Protein AF-A0A6N9HKC7-F1 (afdb_monomer_lite)

Secondary structure (DSSP, 8-state):
-PPP--SHHHHHHHHHHHHHHHHHHHT-HHHHHHHHHHHHHHHHHHHHHTT-THHHHHHHHHHHHHHHHHHH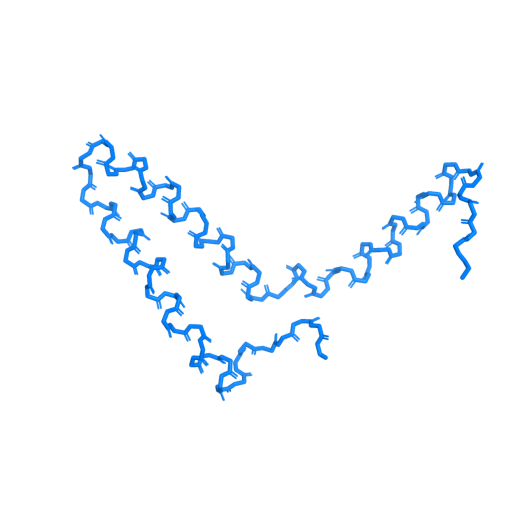HHTTSS--TT-

pLDDT: mean 84.24, std 12.72, range [40.56, 97.44]

Foldseek 3Di:
DDDPQPDPVSVVVVVVVVCVLCVLVVVFPVNVLVVLLVVLQVVLVVCVVVVHPCSCVSPVSNVVCVVCVVVCVVVVVGDDSVD

Radius of gyration: 18.9 Å; chains: 1; bounding box: 45×27×45 Å

Organism: NCBI:txid2692179

Structure (mmCIF, N/CA/C/O backbone):
data_AF-A0A6N9HKC7-F1
#
_entry.id   AF-A0A6N9HKC7-F1
#
loop_
_atom_site.group_PDB
_atom_site.id
_atom_site.type_symbol
_atom_site.label_atom_id
_atom_site.label_alt_id
_atom_site.label_comp_id
_atom_site.label_asym_id
_atom_site.label_entity_id
_atom_site.label_seq_id
_atom_site.pdbx_PDB_ins_code
_atom_site.Cartn_x
_atom_site.Cartn_y
_atom_site.Cartn_z
_atom_site.occupancy
_atom_site.B_iso_or_equiv
_atom_site.auth_seq_id
_atom_site.auth_comp_id
_atom_site.auth_asym_id
_atom_site.auth_atom_id
_atom_site.pdbx_PDB_model_num
ATOM 1 N N . MET A 1 1 ? -24.258 13.223 19.348 1.00 40.56 1 MET A N 1
ATOM 2 C CA . MET A 1 1 ? -23.820 14.066 20.481 1.00 40.56 1 MET A CA 1
ATOM 3 C C . MET A 1 1 ? -22.558 13.449 21.057 1.00 40.56 1 MET A C 1
ATOM 5 O O . MET A 1 1 ? -22.653 12.440 21.747 1.00 40.56 1 MET A O 1
ATOM 9 N N . GLU A 1 2 ? -21.388 13.983 20.710 1.00 55.00 2 GLU A N 1
ATOM 10 C CA . GLU A 1 2 ? -20.116 13.548 21.295 1.00 55.00 2 GLU A CA 1
ATOM 11 C C . GLU A 1 2 ? -20.065 14.016 22.753 1.00 55.00 2 GLU A C 1
ATOM 13 O O . GLU A 1 2 ? -20.182 15.207 23.042 1.00 55.00 2 GLU A O 1
ATOM 18 N N . LYS A 1 3 ? -19.976 13.069 23.692 1.00 60.38 3 LYS A N 1
ATOM 19 C CA . LYS A 1 3 ? -19.762 13.397 25.103 1.00 60.38 3 LYS A CA 1
ATOM 20 C C . LYS A 1 3 ? -18.304 13.842 25.252 1.00 60.38 3 LYS A C 1
ATOM 22 O O . LYS A 1 3 ? -17.428 13.094 24.820 1.00 60.38 3 LYS A O 1
ATOM 27 N N . PRO A 1 4 ? -18.022 15.015 25.844 1.00 60.88 4 PRO A N 1
ATOM 28 C CA . PRO A 1 4 ? -16.647 15.439 26.067 1.00 60.88 4 PRO A CA 1
ATOM 29 C C . PRO A 1 4 ? -15.952 14.407 26.958 1.00 60.88 4 PRO A C 1
ATOM 31 O O . PRO A 1 4 ? -16.488 14.045 28.005 1.00 60.88 4 PRO A O 1
ATOM 34 N N . VAL A 1 5 ? -14.796 13.914 26.516 1.00 62.19 5 VAL A N 1
ATOM 35 C CA . VAL A 1 5 ? -13.963 12.956 27.253 1.00 62.19 5 VAL A CA 1
ATOM 36 C C . VAL A 1 5 ? -13.388 13.683 28.465 1.00 62.19 5 VAL A C 1
ATOM 38 O O . VAL A 1 5 ? -12.569 14.586 28.316 1.00 62.19 5 VAL A O 1
ATOM 41 N N . LYS A 1 6 ? -13.855 13.344 29.668 1.00 72.38 6 LYS A N 1
ATOM 42 C CA . LYS A 1 6 ? -13.526 14.076 30.905 1.00 72.38 6 LYS A CA 1
ATOM 43 C C . LYS A 1 6 ? -12.395 13.428 31.702 1.00 72.38 6 LYS A C 1
ATOM 45 O O . LYS A 1 6 ? -11.924 14.009 32.674 1.00 72.38 6 LYS A O 1
ATOM 50 N N . SER A 1 7 ? -11.967 12.226 31.317 1.00 81.12 7 SER A N 1
ATOM 51 C CA . SER A 1 7 ? -11.045 11.388 32.087 1.00 81.12 7 SER A CA 1
ATOM 52 C C . SER A 1 7 ? -10.128 10.565 31.179 1.00 81.12 7 SER A C 1
ATOM 54 O O . SER A 1 7 ? -10.545 10.088 30.123 1.00 81.12 7 SER A O 1
ATOM 56 N N . ALA A 1 8 ? -8.886 10.333 31.620 1.00 79.44 8 ALA A N 1
ATOM 57 C CA . ALA A 1 8 ? -7.936 9.456 30.930 1.00 79.44 8 ALA A CA 1
ATOM 58 C C . ALA A 1 8 ? -8.475 8.022 30.763 1.00 79.44 8 ALA A C 1
ATOM 60 O O . ALA A 1 8 ? -8.195 7.375 29.759 1.00 79.44 8 ALA A O 1
ATOM 61 N N . SER A 1 9 ? -9.298 7.544 31.702 1.00 79.38 9 SER A N 1
ATOM 62 C CA . SER A 1 9 ? -9.947 6.228 31.617 1.00 79.38 9 SER A CA 1
ATOM 63 C C . SER A 1 9 ? -11.032 6.183 30.531 1.00 79.38 9 SER A C 1
ATOM 65 O O . SER A 1 9 ? -11.143 5.203 29.790 1.00 79.38 9 SER A O 1
ATOM 67 N N . GLU A 1 10 ? -11.788 7.275 30.359 1.00 81.12 10 GLU A N 1
ATOM 68 C CA . GLU A 1 10 ? -12.749 7.402 29.254 1.00 81.12 10 GLU A CA 1
ATOM 69 C C . GLU A 1 10 ? -12.026 7.465 27.906 1.00 81.12 10 GLU A C 1
ATOM 71 O O . GLU A 1 10 ? -12.426 6.772 26.972 1.00 81.12 10 GLU A O 1
ATOM 76 N N . ALA A 1 11 ? -10.916 8.209 27.821 1.00 83.19 11 ALA A N 1
ATOM 77 C CA . ALA A 1 11 ? -10.078 8.249 26.623 1.00 83.19 11 ALA A CA 1
ATOM 78 C C . ALA A 1 11 ? -9.564 6.849 26.255 1.00 83.19 11 ALA A C 1
ATOM 80 O O . ALA A 1 11 ? -9.662 6.431 25.103 1.00 83.19 11 ALA A O 1
ATOM 81 N N . LEU A 1 12 ? -9.080 6.090 27.241 1.00 85.38 12 LEU A N 1
ATOM 82 C CA . LEU A 1 12 ? -8.559 4.739 27.034 1.00 85.38 12 LEU A CA 1
ATOM 83 C C . LEU A 1 12 ? -9.656 3.769 26.572 1.00 85.38 12 LEU A C 1
ATOM 85 O O . LEU A 1 12 ? -9.438 2.968 25.665 1.00 85.38 12 LEU A O 1
ATOM 89 N N . THR A 1 13 ? -10.858 3.889 27.136 1.00 87.12 13 THR A N 1
ATOM 90 C CA . THR A 1 13 ? -12.028 3.096 26.731 1.00 87.12 13 THR A CA 1
ATOM 91 C C . THR A 1 13 ? -12.432 3.395 25.286 1.00 87.12 13 THR A C 1
ATOM 93 O O . THR A 1 13 ? -12.681 2.470 24.510 1.00 87.12 13 THR A O 1
ATOM 96 N N . VAL A 1 14 ? -12.435 4.673 24.894 1.00 86.62 14 VAL A N 1
ATOM 97 C CA . VAL A 1 14 ? -12.704 5.102 23.513 1.00 86.62 14 VAL A CA 1
ATOM 98 C C . VAL A 1 14 ? -11.628 4.582 22.560 1.00 86.62 14 VAL A C 1
ATOM 100 O O . VAL A 1 14 ? -11.964 4.059 21.498 1.00 86.62 14 VAL A O 1
ATOM 103 N N . ILE A 1 15 ? -10.350 4.646 22.945 1.00 86.50 15 ILE A N 1
ATOM 104 C CA . ILE A 1 15 ? -9.237 4.125 22.141 1.00 86.50 15 ILE A CA 1
ATOM 105 C C . ILE A 1 15 ? -9.392 2.618 21.930 1.00 86.50 15 ILE A C 1
ATOM 107 O O . ILE A 1 15 ? -9.344 2.167 20.790 1.00 86.50 15 ILE A O 1
ATOM 111 N N . ILE A 1 16 ? -9.638 1.839 22.988 1.00 87.12 16 ILE A N 1
ATOM 112 C CA . ILE A 1 16 ? -9.811 0.381 22.888 1.00 87.12 16 ILE A CA 1
ATOM 113 C C . ILE A 1 16 ? -11.022 0.028 22.017 1.00 87.12 16 ILE A C 1
ATOM 115 O O . ILE A 1 16 ? -10.930 -0.858 21.164 1.00 87.12 16 ILE A O 1
ATOM 119 N N . ALA A 1 17 ? -12.152 0.717 22.198 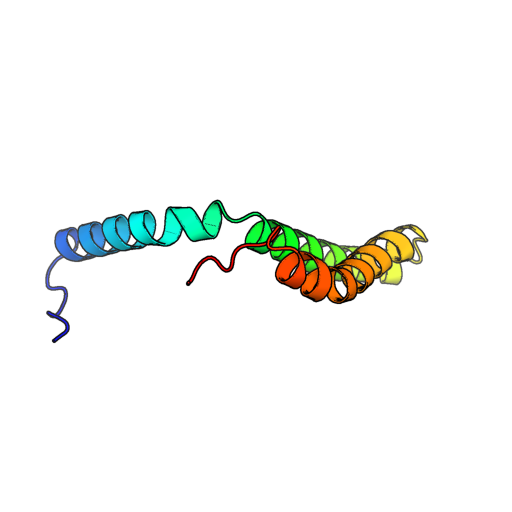1.00 85.50 17 ALA A N 1
ATOM 120 C CA . ALA A 1 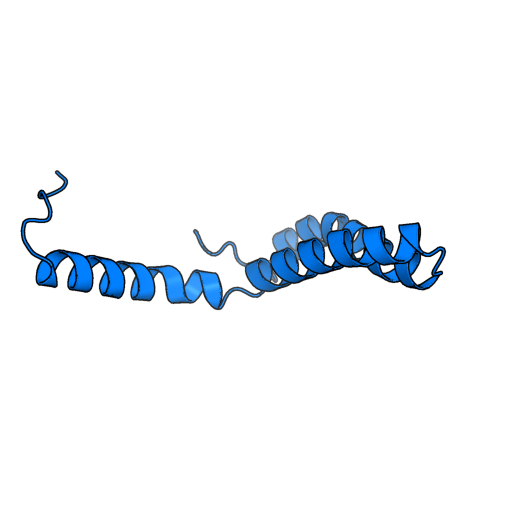17 ? -13.351 0.497 21.393 1.00 85.50 17 ALA A CA 1
ATOM 121 C C . ALA A 1 17 ? -13.101 0.808 19.909 1.00 85.50 17 ALA A C 1
ATOM 123 O O . ALA A 1 17 ? -13.455 0.008 19.041 1.00 85.50 17 ALA A O 1
ATOM 124 N N . THR A 1 18 ? -12.415 1.918 19.628 1.00 85.56 18 THR A N 1
ATOM 125 C CA . THR A 1 18 ? -11.994 2.305 18.275 1.00 85.56 18 THR A CA 1
ATOM 126 C C . THR A 1 18 ? -11.067 1.256 17.672 1.00 85.56 18 THR A C 1
ATOM 128 O O . THR A 1 18 ? -11.285 0.812 16.548 1.00 85.56 18 THR A O 1
ATOM 131 N N . TRP A 1 19 ? -10.084 0.779 18.435 1.00 82.38 19 TRP A N 1
ATOM 132 C CA . TRP A 1 19 ? -9.154 -0.260 17.992 1.00 82.38 19 TRP A CA 1
ATOM 133 C C . TRP A 1 19 ? -9.873 -1.572 17.669 1.00 82.38 19 TRP A C 1
ATOM 135 O O . TRP A 1 19 ? -9.568 -2.240 16.682 1.00 82.38 19 TRP A O 1
ATOM 145 N N . ARG A 1 20 ? -10.878 -1.938 18.471 1.00 82.06 20 ARG A N 1
ATOM 146 C CA . ARG A 1 20 ? -11.703 -3.124 18.230 1.00 82.06 20 ARG A CA 1
ATOM 147 C C . ARG A 1 20 ? -12.552 -2.989 16.964 1.00 82.06 20 ARG A C 1
ATOM 149 O O . ARG A 1 20 ? -12.707 -3.979 16.258 1.00 82.06 20 ARG A O 1
ATOM 156 N N . HIS A 1 21 ? -13.058 -1.796 16.659 1.00 79.81 21 HIS A N 1
ATOM 157 C CA . HIS A 1 21 ? -13.768 -1.529 15.405 1.00 79.81 21 HIS A CA 1
ATOM 158 C C . HIS A 1 21 ? -12.836 -1.447 14.190 1.00 79.81 21 HIS A C 1
ATOM 160 O O . HIS A 1 21 ? -13.228 -1.857 13.104 1.00 79.81 21 HIS A O 1
ATOM 166 N N . ALA A 1 22 ? -11.593 -0.994 14.370 1.00 79.19 22 ALA A N 1
ATOM 167 C CA . ALA A 1 22 ? -10.596 -0.911 13.304 1.00 79.19 22 ALA A CA 1
ATOM 168 C C . ALA A 1 22 ? -9.876 -2.244 13.020 1.00 79.19 22 ALA A C 1
ATOM 170 O O . ALA A 1 22 ? -9.269 -2.405 11.965 1.00 79.19 22 ALA A O 1
ATOM 171 N N . ARG A 1 23 ? -9.939 -3.231 13.924 1.00 77.88 23 ARG A N 1
ATOM 172 C CA . ARG A 1 23 ? -9.348 -4.570 13.725 1.00 77.88 23 ARG A CA 1
ATOM 173 C C . ARG A 1 23 ? -9.628 -5.209 12.353 1.00 77.88 23 ARG A C 1
ATOM 175 O O . ARG A 1 23 ? -8.660 -5.641 11.733 1.00 77.88 23 ARG A O 1
ATOM 182 N N . PRO A 1 24 ? -10.879 -5.291 11.859 1.00 76.94 24 PRO A N 1
ATOM 183 C CA . PRO A 1 24 ? -11.158 -5.872 10.543 1.00 76.94 24 PRO A CA 1
ATOM 184 C C . PRO A 1 24 ? -10.512 -5.092 9.390 1.00 76.94 24 PRO A C 1
ATOM 186 O O . PRO A 1 24 ? -10.095 -5.701 8.411 1.00 76.94 24 PRO A O 1
ATOM 189 N N . PHE A 1 25 ? -10.339 -3.773 9.528 1.00 73.75 25 PHE A N 1
ATOM 190 C CA . PHE A 1 25 ? -9.611 -2.964 8.550 1.00 73.75 25 PHE A CA 1
ATOM 191 C C . PHE A 1 25 ? -8.131 -3.363 8.490 1.00 73.75 25 PHE A C 1
ATOM 193 O O . PHE A 1 25 ? -7.616 -3.645 7.413 1.00 73.75 25 PHE A O 1
ATOM 200 N N . PHE A 1 26 ? -7.457 -3.494 9.636 1.00 76.19 26 PHE A N 1
ATOM 201 C CA . PHE A 1 26 ? -6.057 -3.946 9.677 1.00 76.19 26 PHE A CA 1
ATOM 202 C C . PHE A 1 26 ? -5.868 -5.427 9.318 1.00 76.19 26 PHE A C 1
ATOM 204 O O . PHE A 1 26 ? -4.764 -5.832 8.962 1.00 76.19 26 PHE A O 1
ATOM 211 N N . ALA A 1 27 ? -6.922 -6.238 9.398 1.00 77.81 27 ALA A N 1
ATOM 212 C CA . ALA A 1 27 ? -6.923 -7.612 8.903 1.00 77.81 27 ALA A CA 1
ATOM 213 C C . ALA A 1 27 ? -7.212 -7.702 7.392 1.00 77.81 27 ALA A C 1
ATOM 215 O O . ALA A 1 27 ? -7.054 -8.774 6.808 1.00 77.81 27 ALA A O 1
ATOM 216 N N . SER A 1 28 ? -7.629 -6.603 6.750 1.00 82.56 28 SER A N 1
ATOM 217 C CA . SER A 1 28 ? -7.948 -6.592 5.326 1.00 82.56 28 SER A CA 1
ATOM 218 C C . SER A 1 28 ? -6.690 -6.748 4.479 1.00 82.56 28 SER A C 1
ATOM 220 O O . SER A 1 28 ? -5.720 -5.994 4.596 1.00 82.56 28 SER A O 1
ATOM 222 N N . VAL A 1 29 ? -6.746 -7.709 3.560 1.00 82.12 29 VAL A N 1
ATOM 223 C CA . VAL A 1 29 ? -5.700 -7.945 2.563 1.00 82.12 29 VAL A CA 1
ATOM 224 C C . VAL A 1 29 ? -5.483 -6.704 1.689 1.00 82.12 29 VAL A C 1
ATOM 226 O O . VAL A 1 29 ? -4.348 -6.424 1.311 1.00 82.12 29 VAL A O 1
ATOM 229 N N . GLU A 1 30 ? -6.528 -5.908 1.420 1.00 84.12 30 GLU A N 1
ATOM 230 C CA . GLU A 1 30 ? -6.399 -4.676 0.627 1.00 84.12 30 GLU A CA 1
ATOM 231 C C . GLU A 1 30 ? -5.453 -3.669 1.272 1.00 84.12 30 GLU A C 1
ATOM 233 O O . GLU A 1 30 ? -4.642 -3.040 0.591 1.00 84.12 30 GLU A O 1
ATOM 238 N N . VAL A 1 31 ? -5.560 -3.523 2.594 1.00 85.25 31 VAL A N 1
ATOM 239 C CA . VAL A 1 31 ? -4.773 -2.558 3.362 1.00 85.25 31 VAL A CA 1
ATOM 240 C C . VAL A 1 31 ? -3.303 -2.935 3.295 1.00 85.25 31 VAL A C 1
ATOM 242 O O . VAL A 1 31 ? -2.465 -2.095 2.978 1.00 85.25 31 VAL A O 1
ATOM 245 N N . TRP A 1 32 ? -2.985 -4.211 3.496 1.00 87.94 32 TRP A N 1
ATOM 246 C CA . TRP A 1 32 ? -1.610 -4.686 3.389 1.00 87.94 32 TRP A CA 1
ATOM 247 C C . TRP A 1 32 ? -1.063 -4.621 1.964 1.00 87.94 32 TRP A C 1
ATOM 249 O O . TRP A 1 32 ? 0.102 -4.272 1.790 1.00 87.94 32 TRP A O 1
ATOM 259 N N . LEU A 1 33 ? -1.887 -4.871 0.942 1.00 89.12 33 LEU A N 1
ATOM 260 C CA . LEU A 1 33 ? -1.480 -4.666 -0.450 1.00 89.12 33 LEU A CA 1
ATOM 261 C C . LEU A 1 33 ? -1.173 -3.192 -0.735 1.00 89.12 33 LEU A C 1
ATOM 263 O O . LEU A 1 33 ? -0.166 -2.897 -1.371 1.00 89.12 33 LEU A O 1
ATOM 267 N N . MET A 1 34 ? -1.969 -2.258 -0.208 1.00 90.25 34 MET A N 1
ATOM 268 C CA . MET A 1 34 ? -1.688 -0.822 -0.312 1.00 90.25 34 MET A CA 1
ATOM 269 C C . MET A 1 34 ? -0.401 -0.420 0.415 1.00 90.25 34 MET A C 1
ATOM 271 O O . MET A 1 34 ? 0.395 0.344 -0.130 1.00 90.25 34 MET A O 1
ATOM 275 N N . VAL A 1 35 ? -0.155 -0.967 1.608 1.00 93.00 35 VAL A N 1
ATOM 276 C CA . VAL A 1 35 ? 1.107 -0.763 2.338 1.00 93.00 35 VAL A CA 1
ATOM 277 C C . VAL A 1 35 ? 2.291 -1.298 1.530 1.00 93.00 35 VAL A C 1
ATOM 279 O O . VAL A 1 35 ? 3.302 -0.610 1.394 1.00 93.00 35 VAL A O 1
ATOM 282 N N . LEU A 1 36 ? 2.162 -2.489 0.940 1.00 94.25 36 LEU A N 1
ATOM 283 C CA . LEU A 1 36 ? 3.206 -3.089 0.113 1.00 94.25 36 LEU A CA 1
ATOM 284 C C . LEU A 1 36 ? 3.476 -2.265 -1.152 1.00 94.25 36 LEU A C 1
ATOM 286 O O . LEU A 1 36 ? 4.630 -2.103 -1.542 1.00 94.25 36 LEU A O 1
ATOM 290 N N . VAL A 1 37 ? 2.438 -1.705 -1.775 1.00 94.81 37 VAL A N 1
ATOM 291 C CA . VAL A 1 37 ? 2.562 -0.798 -2.927 1.00 94.81 37 VAL A CA 1
ATOM 292 C C . VAL A 1 37 ? 3.295 0.475 -2.535 1.00 94.81 37 VAL A C 1
ATOM 294 O O . VAL A 1 37 ? 4.234 0.861 -3.225 1.00 94.81 37 VAL A O 1
ATOM 297 N N . ALA A 1 38 ? 2.935 1.093 -1.409 1.00 95.31 38 ALA A N 1
ATOM 298 C CA . ALA A 1 38 ? 3.632 2.272 -0.904 1.00 95.31 38 ALA A CA 1
ATOM 299 C C . ALA A 1 38 ? 5.118 1.976 -0.640 1.00 95.31 38 ALA A C 1
ATOM 301 O O . ALA A 1 38 ? 5.989 2.710 -1.108 1.00 95.31 38 ALA A O 1
ATOM 302 N N . ALA A 1 39 ? 5.419 0.859 0.031 1.00 96.19 39 ALA A N 1
ATOM 303 C CA . ALA A 1 39 ? 6.790 0.409 0.261 1.00 96.19 39 ALA A CA 1
ATOM 304 C C . ALA A 1 39 ? 7.540 0.139 -1.056 1.00 96.19 39 ALA A C 1
ATOM 306 O O . ALA A 1 39 ? 8.705 0.509 -1.185 1.00 96.19 39 ALA A O 1
ATOM 307 N N . SER A 1 40 ? 6.868 -0.447 -2.050 1.00 96.38 40 SER A N 1
ATOM 308 C CA . SER A 1 40 ? 7.443 -0.730 -3.370 1.00 96.38 40 SER A CA 1
ATOM 309 C C . SER A 1 40 ? 7.729 0.542 -4.165 1.00 96.38 40 SER A C 1
ATOM 311 O O . SER A 1 40 ? 8.744 0.606 -4.849 1.00 96.38 40 SER A O 1
ATOM 313 N N . ILE A 1 41 ? 6.890 1.575 -4.047 1.00 96.31 41 ILE A N 1
ATOM 314 C CA . ILE A 1 41 ? 7.138 2.882 -4.670 1.00 96.31 41 ILE A CA 1
ATOM 315 C C . ILE A 1 41 ? 8.357 3.543 -4.029 1.00 96.31 41 ILE A C 1
ATOM 317 O O . ILE A 1 41 ? 9.293 3.906 -4.736 1.00 96.31 41 ILE A O 1
ATOM 321 N N . VAL A 1 42 ? 8.380 3.664 -2.698 1.00 97.00 42 VAL A N 1
ATOM 322 C CA . VAL A 1 42 ? 9.481 4.330 -1.983 1.00 97.00 42 VAL A CA 1
ATOM 323 C C . VAL A 1 42 ? 10.796 3.569 -2.176 1.00 97.00 42 VAL A C 1
ATOM 325 O O . VAL A 1 42 ? 11.806 4.157 -2.561 1.00 97.00 42 VAL A O 1
ATOM 328 N N . GLY A 1 43 ? 10.782 2.251 -1.968 1.00 96.69 43 GLY A N 1
ATOM 329 C CA . GLY A 1 43 ? 11.948 1.393 -2.167 1.00 96.69 43 GLY A CA 1
ATOM 330 C C . GLY A 1 43 ? 12.392 1.344 -3.628 1.00 96.69 43 GLY A C 1
ATOM 331 O O . GLY A 1 43 ? 13.582 1.432 -3.911 1.00 96.69 43 GLY A O 1
ATOM 332 N N . GLY A 1 44 ? 11.447 1.274 -4.566 1.00 95.94 44 GLY A N 1
ATOM 333 C CA . GLY A 1 44 ? 11.716 1.307 -6.001 1.00 95.94 44 GLY A CA 1
ATOM 334 C C . GLY A 1 44 ? 12.353 2.620 -6.447 1.00 95.94 44 GLY A C 1
ATOM 335 O O . GLY A 1 44 ? 13.329 2.587 -7.189 1.00 95.94 44 GLY A O 1
ATOM 336 N N . MET A 1 45 ? 11.874 3.762 -5.945 1.00 96.25 45 MET A N 1
ATOM 337 C CA . MET A 1 45 ? 12.492 5.068 -6.189 1.00 96.25 45 MET A CA 1
ATOM 338 C C . MET A 1 45 ? 13.920 5.138 -5.646 1.00 96.25 45 MET A C 1
ATOM 340 O O . MET A 1 45 ? 14.812 5.631 -6.332 1.00 96.25 45 MET A O 1
ATOM 344 N N . PHE A 1 46 ? 14.151 4.626 -4.436 1.00 97.12 46 PHE A N 1
ATOM 345 C CA . PHE A 1 46 ? 15.488 4.591 -3.845 1.00 97.12 46 PHE A CA 1
ATOM 346 C C . PHE A 1 46 ? 16.444 3.702 -4.657 1.00 97.12 46 PHE A C 1
ATOM 348 O O . PHE A 1 46 ? 17.556 4.116 -4.981 1.00 97.12 46 PHE A O 1
ATOM 355 N N . LEU A 1 47 ? 15.990 2.514 -5.069 1.00 96.94 47 LEU A N 1
ATOM 356 C CA . LEU A 1 47 ? 16.741 1.619 -5.956 1.00 96.94 47 LEU A CA 1
ATOM 357 C C . LEU A 1 47 ? 17.021 2.263 -7.320 1.00 96.94 47 LEU A C 1
ATOM 359 O O . LE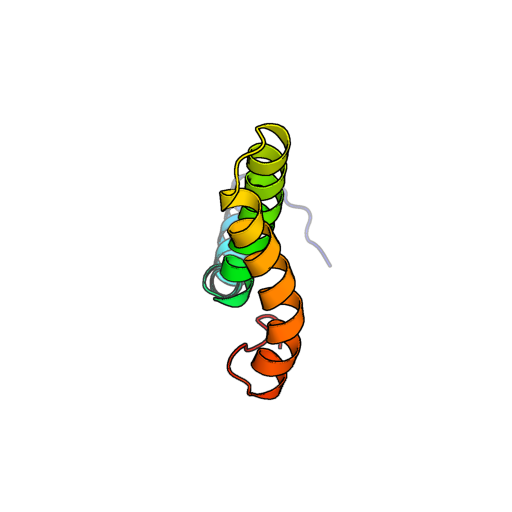U A 1 47 ? 18.130 2.140 -7.833 1.00 96.94 47 LEU A O 1
ATOM 363 N N . ALA A 1 48 ? 16.049 2.982 -7.886 1.00 95.75 48 ALA A N 1
ATOM 364 C CA . ALA A 1 48 ? 16.207 3.684 -9.156 1.00 95.75 48 ALA A CA 1
ATOM 365 C C . ALA A 1 48 ? 17.258 4.796 -9.054 1.00 95.75 48 ALA A C 1
ATOM 367 O O . ALA A 1 48 ? 18.092 4.929 -9.945 1.00 95.75 48 ALA A O 1
ATOM 368 N N . ALA A 1 49 ? 17.270 5.545 -7.946 1.00 96.56 49 ALA A N 1
ATOM 369 C CA . ALA A 1 49 ? 18.289 6.559 -7.682 1.00 96.56 49 ALA A CA 1
ATOM 370 C C . ALA A 1 49 ? 19.705 5.961 -7.588 1.00 96.56 49 ALA A C 1
ATOM 372 O O . ALA A 1 49 ? 20.673 6.618 -7.961 1.00 96.56 49 ALA A O 1
ATOM 373 N N . MET A 1 50 ? 19.829 4.706 -7.146 1.00 97.44 50 MET A N 1
ATOM 374 C CA . MET A 1 50 ? 21.092 3.956 -7.135 1.00 97.44 50 MET A CA 1
ATOM 375 C C . MET A 1 50 ? 21.416 3.265 -8.473 1.00 97.44 50 MET A C 1
ATOM 377 O O . MET A 1 50 ? 22.450 2.610 -8.580 1.00 97.44 50 MET A O 1
ATOM 381 N N . GLY A 1 51 ? 20.556 3.383 -9.492 1.00 95.19 51 GLY A N 1
ATOM 382 C CA . GLY A 1 51 ? 20.724 2.713 -10.785 1.00 95.19 51 GLY A CA 1
ATOM 383 C C . GLY A 1 51 ? 20.491 1.197 -10.748 1.00 95.19 51 GLY A C 1
ATOM 384 O O . GLY A 1 51 ? 20.913 0.491 -11.662 1.00 95.19 51 GLY A O 1
ATOM 385 N N . ASP A 1 52 ? 19.837 0.671 -9.708 1.00 95.56 52 ASP A N 1
ATOM 386 C CA . ASP A 1 52 ? 19.585 -0.763 -9.560 1.00 95.56 52 ASP A CA 1
ATOM 387 C C . ASP A 1 52 ? 18.366 -1.196 -10.392 1.00 95.56 52 ASP A C 1
ATOM 389 O O . ASP A 1 52 ? 17.259 -0.664 -10.249 1.00 95.56 52 ASP A O 1
ATOM 393 N N . VAL A 1 53 ? 18.546 -2.218 -11.235 1.00 95.50 53 VAL A N 1
ATOM 394 C CA . VAL A 1 53 ? 17.502 -2.778 -12.112 1.00 95.50 53 VAL A CA 1
ATOM 395 C C . VAL A 1 53 ? 16.310 -3.357 -11.342 1.00 95.50 53 VAL A C 1
ATOM 397 O O . VAL A 1 53 ? 15.196 -3.407 -11.863 1.00 95.50 53 VAL A O 1
ATOM 400 N N . ARG A 1 54 ? 16.496 -3.744 -10.073 1.00 95.38 54 ARG A N 1
ATOM 401 C CA . ARG A 1 54 ? 15.418 -4.237 -9.198 1.00 95.38 54 ARG A CA 1
ATOM 402 C C . ARG A 1 54 ? 14.330 -3.187 -8.955 1.00 95.38 54 ARG A C 1
ATOM 404 O O . ARG A 1 54 ? 13.198 -3.554 -8.640 1.00 95.38 54 ARG A O 1
ATOM 411 N N . SER A 1 55 ? 14.631 -1.906 -9.176 1.00 94.25 55 SER A N 1
ATOM 412 C CA . SER A 1 55 ? 13.636 -0.827 -9.183 1.00 94.25 55 SER A CA 1
ATOM 413 C C . SER A 1 55 ? 12.499 -1.067 -10.180 1.00 94.25 55 SER A C 1
ATOM 415 O O . SER A 1 55 ? 11.350 -0.771 -9.862 1.00 94.25 55 SER A O 1
ATOM 417 N N . LEU A 1 56 ? 12.780 -1.679 -11.338 1.00 95.00 56 LEU A N 1
ATOM 418 C CA . LEU A 1 56 ? 11.766 -1.989 -12.351 1.00 95.00 56 LEU A CA 1
ATOM 419 C C . LEU A 1 56 ? 10.738 -2.993 -11.836 1.00 95.00 56 LEU A C 1
ATOM 421 O O . LEU A 1 56 ? 9.550 -2.849 -12.110 1.00 95.00 56 LEU A O 1
ATOM 425 N N . VAL A 1 57 ? 11.176 -3.986 -11.059 1.00 96.00 57 VAL A N 1
ATOM 426 C CA . VAL A 1 57 ? 10.275 -4.971 -10.447 1.00 96.00 57 VAL A CA 1
ATOM 427 C C .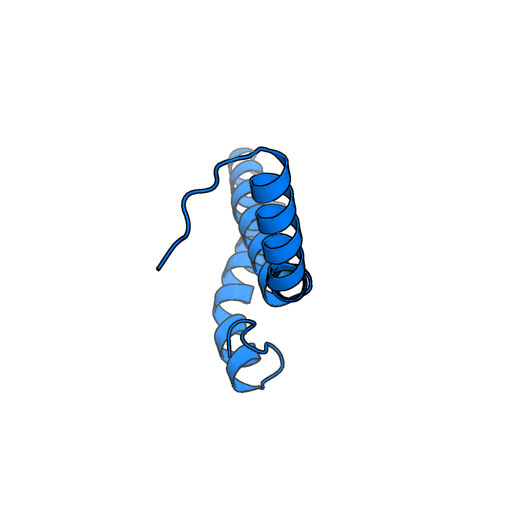 VAL A 1 57 ? 9.410 -4.302 -9.382 1.00 96.00 57 VAL A C 1
ATOM 429 O O . VAL A 1 57 ? 8.200 -4.510 -9.362 1.00 96.00 57 VAL A O 1
ATOM 432 N N . ALA A 1 58 ? 10.005 -3.462 -8.532 1.00 92.94 58 ALA A N 1
ATOM 433 C CA . ALA A 1 58 ? 9.283 -2.763 -7.471 1.00 92.94 58 ALA A CA 1
ATOM 434 C C . ALA A 1 58 ? 8.229 -1.787 -8.030 1.00 92.94 58 ALA A C 1
ATOM 436 O O . ALA A 1 58 ? 7.062 -1.820 -7.633 1.00 92.94 58 ALA A O 1
ATOM 437 N N . ILE A 1 59 ? 8.612 -0.961 -9.006 1.00 92.56 59 ILE A N 1
ATOM 438 C CA . ILE A 1 59 ? 7.699 -0.019 -9.666 1.00 92.56 59 ILE A CA 1
ATOM 439 C C . ILE A 1 59 ? 6.668 -0.779 -10.511 1.00 92.56 59 ILE A C 1
ATOM 441 O O . ILE A 1 59 ? 5.480 -0.461 -10.469 1.00 92.56 59 ILE A O 1
ATOM 445 N N . GLY A 1 60 ? 7.092 -1.822 -11.228 1.00 95.12 60 GLY A N 1
ATOM 446 C CA . GLY A 1 60 ? 6.212 -2.679 -12.019 1.00 95.12 60 GLY A CA 1
ATOM 447 C C . GLY A 1 60 ? 5.141 -3.363 -11.171 1.00 95.12 60 GLY A C 1
ATOM 448 O O . GLY A 1 60 ? 3.980 -3.389 -11.568 1.00 95.12 60 GLY A O 1
ATOM 449 N N . PHE A 1 61 ? 5.491 -3.841 -9.974 1.00 95.25 61 PHE A N 1
ATOM 450 C CA . PHE A 1 61 ? 4.526 -4.366 -9.008 1.00 95.25 61 PHE A CA 1
ATOM 451 C C . PHE A 1 61 ? 3.496 -3.304 -8.599 1.00 95.25 61 PHE A C 1
ATOM 453 O O . PHE A 1 61 ? 2.295 -3.573 -8.641 1.00 95.25 61 PHE A O 1
ATOM 460 N N . ALA A 1 62 ? 3.943 -2.091 -8.252 1.00 93.25 62 ALA A N 1
ATOM 461 C CA . ALA A 1 62 ? 3.050 -1.006 -7.848 1.00 93.25 62 ALA A CA 1
ATOM 462 C C . ALA A 1 62 ? 2.044 -0.641 -8.956 1.00 93.25 62 ALA A C 1
ATOM 464 O O . ALA A 1 62 ? 0.842 -0.539 -8.702 1.00 93.25 62 ALA A O 1
ATOM 465 N N . VAL A 1 63 ? 2.521 -0.509 -10.198 1.00 93.69 63 VAL A N 1
ATOM 466 C CA . VAL A 1 63 ? 1.670 -0.238 -11.368 1.00 93.69 63 VAL A CA 1
ATOM 467 C C . VAL A 1 63 ? 0.741 -1.417 -11.659 1.00 93.69 63 VAL A C 1
ATOM 469 O O . VAL A 1 63 ? -0.459 -1.228 -11.859 1.00 93.69 63 VAL A O 1
ATOM 472 N N . GLY A 1 64 ? 1.266 -2.643 -11.637 1.00 94.38 64 GLY A N 1
ATOM 473 C CA . GLY A 1 64 ? 0.495 -3.859 -11.879 1.00 94.38 64 GLY A CA 1
ATOM 474 C C . GLY A 1 64 ? -0.648 -4.027 -10.882 1.00 94.38 64 GLY A C 1
ATOM 475 O O . GLY A 1 64 ? -1.768 -4.349 -11.276 1.00 94.38 64 GLY A O 1
ATOM 476 N N . TYR A 1 65 ? -0.408 -3.729 -9.605 1.00 91.00 65 TYR A N 1
ATOM 477 C CA . TYR A 1 65 ? -1.455 -3.763 -8.592 1.00 91.00 65 TYR A CA 1
ATOM 478 C C . TYR A 1 65 ? -2.549 -2.718 -8.835 1.00 91.00 65 TYR A C 1
ATOM 480 O O . TYR A 1 65 ? -3.724 -3.051 -8.704 1.00 91.00 65 TYR A O 1
ATOM 488 N N . LEU A 1 66 ? -2.208 -1.485 -9.232 1.00 88.06 66 LEU A N 1
ATOM 489 C CA . LEU A 1 66 ? -3.212 -0.456 -9.540 1.00 88.06 66 LEU A CA 1
ATOM 490 C C . LEU A 1 66 ? -4.185 -0.906 -10.637 1.00 88.06 66 LEU A C 1
ATOM 492 O O . LEU A 1 66 ? -5.385 -0.657 -10.530 1.00 88.06 66 LEU A O 1
ATOM 496 N N . VAL A 1 67 ? -3.677 -1.606 -11.653 1.00 91.19 67 VAL A N 1
ATOM 497 C CA . VAL A 1 67 ? -4.491 -2.166 -12.742 1.00 91.19 67 VAL A CA 1
ATOM 498 C C . VAL A 1 67 ? -5.266 -3.405 -12.291 1.00 91.19 67 VAL A C 1
ATOM 500 O O . VAL A 1 67 ? -6.425 -3.584 -12.660 1.00 91.19 67 VAL A O 1
ATOM 503 N N . LEU A 1 68 ? -4.656 -4.266 -11.474 1.00 90.56 68 LEU A N 1
ATOM 504 C CA . LEU A 1 68 ? -5.285 -5.494 -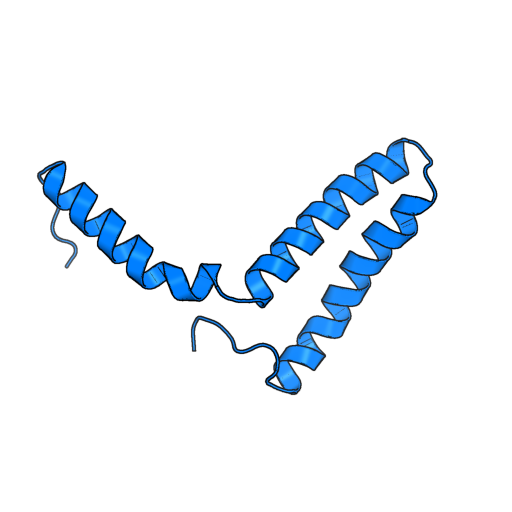10.986 1.00 90.56 68 LEU A CA 1
ATOM 505 C C . LEU A 1 68 ? -6.391 -5.214 -9.956 1.00 90.56 68 LEU A C 1
ATOM 507 O O . LEU A 1 68 ? -7.369 -5.956 -9.871 1.00 90.56 68 LEU A O 1
ATOM 511 N N . ARG A 1 69 ? -6.272 -4.124 -9.196 1.00 86.62 69 ARG A N 1
ATOM 512 C CA . ARG A 1 69 ? -7.203 -3.721 -8.139 1.00 86.62 69 ARG A CA 1
ATOM 513 C C . ARG A 1 69 ? -8.675 -3.673 -8.578 1.00 86.62 69 ARG A C 1
ATOM 515 O O . ARG A 1 69 ? -9.476 -4.335 -7.918 1.00 86.62 69 ARG A O 1
ATOM 522 N N . PRO A 1 70 ? -9.082 -2.967 -9.653 1.00 85.69 70 PRO A N 1
ATOM 523 C CA . PRO A 1 70 ? -10.477 -2.977 -10.103 1.00 85.69 70 PRO A CA 1
ATOM 524 C C . PRO A 1 70 ? -10.966 -4.379 -10.487 1.00 85.69 70 PRO A C 1
ATOM 526 O O . PRO A 1 70 ? -12.119 -4.709 -10.226 1.00 85.69 70 PRO A O 1
ATOM 529 N N . VAL A 1 71 ? -10.099 -5.235 -11.038 1.00 86.69 71 VAL A N 1
ATOM 530 C CA . VAL A 1 71 ? -10.450 -6.621 -11.394 1.00 86.69 71 VAL A CA 1
ATOM 531 C C . VAL A 1 71 ? -10.701 -7.467 -10.146 1.00 86.69 71 VAL A C 1
ATOM 533 O O . VAL A 1 71 ? -11.650 -8.246 -10.107 1.00 86.69 71 VAL A O 1
ATOM 536 N N . LEU A 1 72 ? -9.872 -7.317 -9.113 1.00 86.62 72 LEU A N 1
ATOM 537 C CA . LEU A 1 72 ? -10.029 -8.032 -7.844 1.00 86.62 72 LEU A CA 1
ATOM 538 C C . LEU A 1 72 ? -11.304 -7.618 -7.098 1.00 86.62 72 LEU A C 1
ATOM 540 O O . LEU A 1 72 ? -11.972 -8.481 -6.527 1.00 86.62 72 LEU A O 1
ATOM 544 N N . HIS A 1 73 ? -11.657 -6.330 -7.150 1.00 83.81 73 HIS A N 1
ATOM 545 C CA . HIS A 1 73 ? -12.931 -5.814 -6.636 1.00 83.81 73 HIS A CA 1
ATOM 546 C C . HIS A 1 73 ? -14.120 -6.331 -7.454 1.00 83.81 73 HIS A C 1
ATOM 548 O O . HIS A 1 73 ? -15.081 -6.836 -6.885 1.00 83.81 73 HIS A O 1
ATOM 554 N N . ALA A 1 74 ? -14.037 -6.308 -8.789 1.00 84.12 74 ALA A N 1
ATOM 555 C CA . ALA A 1 74 ? -15.092 -6.833 -9.663 1.00 84.12 74 ALA A CA 1
ATOM 556 C C . ALA A 1 74 ? -15.334 -8.342 -9.474 1.00 84.12 74 ALA A C 1
ATOM 558 O O . ALA A 1 74 ? -16.459 -8.813 -9.615 1.00 84.12 74 ALA A O 1
ATOM 559 N N . LYS A 1 75 ? -14.288 -9.104 -9.133 1.00 83.81 75 LYS A N 1
ATOM 560 C CA . LYS A 1 75 ? -14.380 -10.537 -8.813 1.00 83.81 75 LYS A CA 1
ATOM 561 C C . LYS A 1 75 ? -14.812 -10.825 -7.370 1.00 83.81 75 LYS A C 1
ATOM 563 O O . LYS A 1 75 ? -14.921 -11.994 -7.013 1.00 83.81 75 LYS A O 1
ATOM 568 N N . GLY A 1 76 ? -15.010 -9.801 -6.538 1.00 78.38 76 GLY A N 1
ATOM 569 C CA . GLY A 1 76 ? -15.369 -9.955 -5.125 1.00 78.38 76 GLY A CA 1
ATOM 570 C C . GLY A 1 76 ? -14.285 -10.613 -4.263 1.00 78.38 76 GLY A C 1
ATOM 571 O O . GLY A 1 76 ? -14.575 -11.057 -3.158 1.00 78.38 76 GLY A O 1
ATOM 572 N N . ILE A 1 77 ? -13.044 -10.700 -4.759 1.00 78.12 77 ILE A N 1
ATOM 573 C CA . ILE A 1 77 ? -11.904 -11.255 -4.008 1.00 78.12 77 ILE A CA 1
ATOM 574 C C . ILE A 1 77 ? -11.439 -10.241 -2.961 1.00 78.12 77 ILE A C 1
ATOM 576 O O . ILE A 1 77 ? -11.083 -10.602 -1.842 1.00 78.12 77 ILE A O 1
ATOM 580 N N . LEU A 1 78 ? -11.449 -8.963 -3.339 1.00 72.56 78 LEU A N 1
ATOM 581 C CA . LEU A 1 78 ? -11.292 -7.849 -2.420 1.00 72.56 78 LEU A CA 1
ATOM 582 C C . LEU A 1 78 ? -12.687 -7.386 -2.006 1.00 72.56 78 LEU A C 1
ATOM 584 O O . LEU A 1 78 ? -13.417 -6.804 -2.803 1.00 72.56 78 LEU A O 1
ATOM 588 N N . SER A 1 79 ? -13.069 -7.682 -0.768 1.00 65.50 79 SER A N 1
ATOM 589 C CA . SER A 1 79 ? -14.244 -7.091 -0.140 1.00 65.50 79 SER A CA 1
ATOM 590 C C . SER A 1 79 ? -13.859 -5.744 0.467 1.00 65.50 79 SER A C 1
ATOM 592 O O . SER A 1 79 ? -12.877 -5.627 1.203 1.00 65.50 79 SER A O 1
ATOM 594 N N . TRP A 1 80 ? -14.630 -4.709 0.136 1.00 57.97 80 TRP A N 1
ATOM 595 C CA . TRP A 1 80 ? -14.459 -3.377 0.709 1.00 57.97 80 TRP A CA 1
ATOM 596 C C . TRP A 1 80 ? -14.641 -3.467 2.234 1.00 57.97 80 TRP A C 1
ATOM 598 O O . TRP A 1 80 ? -15.712 -3.879 2.673 1.00 57.97 80 TRP A O 1
ATOM 608 N N . PRO A 1 81 ? -13.659 -3.071 3.068 1.00 54.38 81 PRO A N 1
ATOM 609 C CA . PRO A 1 81 ? -13.767 -3.232 4.522 1.00 54.38 81 PRO A CA 1
ATOM 610 C C . PRO A 1 81 ? -14.761 -2.261 5.188 1.00 54.38 81 PRO A C 1
ATOM 612 O O . PRO A 1 81 ? -14.857 -2.242 6.412 1.00 54.38 81 PRO A O 1
ATOM 615 N N . PHE A 1 82 ? -15.475 -1.446 4.403 1.00 52.00 82 PHE A N 1
ATOM 616 C CA . PHE A 1 82 ? -16.419 -0.433 4.885 1.00 52.00 82 PHE A CA 1
ATOM 617 C C . PHE A 1 82 ? -17.854 -0.627 4.354 1.00 52.00 82 PHE A C 1
ATOM 619 O O . PHE A 1 82 ? -18.681 0.264 4.551 1.00 52.00 82 PHE A O 1
ATOM 626 N N . LEU A 1 83 ? -18.132 -1.744 3.666 1.00 48.38 83 LEU A N 1
ATOM 627 C CA . LEU A 1 83 ? -19.478 -2.155 3.241 1.00 48.38 83 LEU A CA 1
ATOM 628 C C . LEU A 1 83 ? -20.018 -3.262 4.150 1.00 48.38 83 LEU A C 1
ATOM 630 O O . LEU A 1 83 ? -19.231 -4.174 4.491 1.00 48.38 83 LEU A O 1
#

Sequence (83 aa):
MEKPVKSASEALTVIIATWRHARPFFASVEVWLMVLVAASIVGGMFLAAMGDVRSLVAIGFAVGYLVLRPVLHAKGILSWPFL